Protein AF-A0A6B2LNK9-F1 (afdb_monomer_lite)

Secondary structure (DSSP, 8-state):
--HHHHHHHHHHHHHHHHHHHHHHHHHHHHHHHHHHHHHTHHHHHH-S---HHHHHHHHHHHHHHTTS--HHHHHHHHHHHHHH-HHHHHHHHTT------TT--

Structure (mmCIF, N/CA/C/O backbone):
data_AF-A0A6B2LNK9-F1
#
_entry.id   AF-A0A6B2LNK9-F1
#
loop_
_atom_site.group_PDB
_atom_site.id
_atom_site.type_symbol
_atom_site.label_atom_id
_atom_site.label_alt_id
_atom_site.label_comp_id
_atom_site.label_asym_id
_atom_site.label_entity_id
_atom_site.label_seq_id
_atom_site.pdbx_PDB_ins_code
_atom_site.Cartn_x
_atom_site.Cartn_y
_atom_site.Cartn_z
_atom_site.occupancy
_atom_site.B_iso_or_equiv
_atom_site.auth_seq_id
_atom_site.auth_comp_id
_atom_site.auth_asym_id
_atom_site.auth_atom_id
_atom_site.pdbx_PDB_model_num
ATOM 1 N N . MET A 1 1 ? 27.626 -12.596 -40.072 1.00 44.69 1 MET A N 1
ATOM 2 C CA . MET A 1 1 ? 27.062 -13.337 -38.918 1.00 44.69 1 MET A CA 1
ATOM 3 C C . MET A 1 1 ? 27.316 -12.671 -37.549 1.00 44.69 1 MET A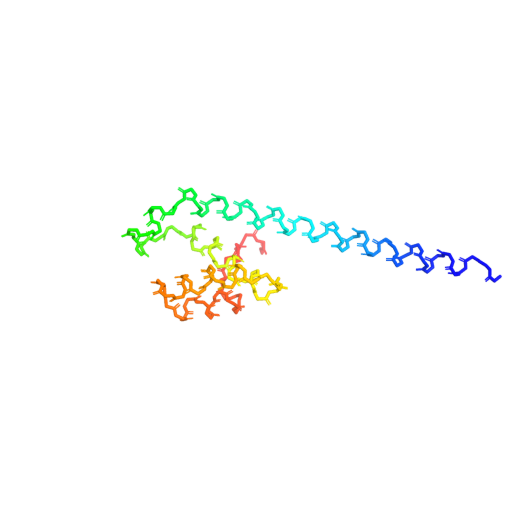 C 1
ATOM 5 O O . MET A 1 1 ? 27.066 -13.307 -36.540 1.00 44.69 1 MET A O 1
ATOM 9 N N . VAL A 1 2 ? 27.749 -11.397 -37.477 1.00 48.16 2 VAL A N 1
ATOM 10 C CA . VAL A 1 2 ? 28.095 -10.713 -36.200 1.00 48.16 2 VAL A CA 1
ATOM 11 C C . VAL A 1 2 ? 27.072 -9.635 -35.781 1.00 48.16 2 VAL A C 1
ATOM 13 O O . VAL A 1 2 ? 27.066 -9.218 -34.629 1.00 48.16 2 VAL A O 1
ATOM 16 N N . ALA A 1 3 ? 26.179 -9.205 -36.682 1.00 52.56 3 ALA A N 1
ATOM 17 C CA . ALA A 1 3 ? 25.164 -8.184 -36.385 1.00 52.56 3 ALA A CA 1
ATOM 18 C C . ALA A 1 3 ? 23.988 -8.731 -35.552 1.00 52.56 3 ALA A C 1
ATOM 20 O O . ALA A 1 3 ? 23.667 -8.157 -34.518 1.00 52.56 3 ALA A O 1
ATOM 21 N N . LYS A 1 4 ? 23.449 -9.905 -35.919 1.00 49.31 4 LYS A N 1
ATOM 22 C CA . LYS A 1 4 ? 22.299 -10.523 -35.229 1.00 49.31 4 LYS A CA 1
ATOM 23 C C . LYS A 1 4 ? 22.540 -10.779 -33.735 1.00 49.31 4 LYS A C 1
ATOM 25 O O . LYS A 1 4 ? 21.698 -10.451 -32.916 1.00 49.31 4 LYS A O 1
ATOM 30 N N . ASN A 1 5 ? 23.738 -11.241 -33.362 1.00 53.12 5 ASN A N 1
ATOM 31 C CA . ASN A 1 5 ? 24.078 -11.482 -31.951 1.00 53.12 5 ASN A CA 1
ATOM 32 C C . ASN A 1 5 ? 24.131 -10.200 -31.102 1.00 53.12 5 ASN A C 1
ATOM 34 O O . ASN A 1 5 ? 23.947 -10.265 -29.893 1.00 53.12 5 ASN A O 1
ATOM 38 N N . LYS A 1 6 ? 24.426 -9.039 -31.703 1.00 54.88 6 LYS A N 1
ATOM 39 C CA . LYS A 1 6 ? 24.484 -7.757 -30.981 1.00 54.88 6 LYS A CA 1
ATOM 40 C C . LYS A 1 6 ? 23.110 -7.101 -30.870 1.00 54.88 6 LYS A C 1
ATOM 42 O O . LYS A 1 6 ? 22.867 -6.425 -29.878 1.00 54.88 6 LYS A O 1
ATOM 47 N N . GLU A 1 7 ? 22.242 -7.312 -31.856 1.00 58.62 7 GLU A N 1
ATOM 48 C CA . GLU A 1 7 ? 20.851 -6.849 -31.848 1.00 58.62 7 GLU A CA 1
ATOM 49 C C . GLU A 1 7 ? 20.031 -7.584 -30.782 1.00 58.62 7 GLU A C 1
ATOM 51 O O . GLU A 1 7 ? 19.389 -6.926 -29.969 1.00 58.62 7 GLU A O 1
ATOM 56 N N . ASP A 1 8 ? 20.158 -8.911 -30.683 1.00 56.91 8 ASP A N 1
ATOM 57 C CA . ASP A 1 8 ? 19.477 -9.701 -29.644 1.00 56.91 8 ASP A CA 1
ATOM 58 C C . ASP A 1 8 ? 19.969 -9.342 -28.227 1.00 56.91 8 ASP A C 1
ATOM 60 O O . ASP A 1 8 ? 19.180 -9.215 -27.288 1.00 56.91 8 ASP A O 1
ATOM 64 N N . LEU A 1 9 ? 21.274 -9.088 -28.064 1.00 60.12 9 LEU A N 1
ATOM 65 C CA . LEU A 1 9 ? 21.853 -8.591 -26.808 1.00 60.12 9 LEU A CA 1
ATOM 66 C C . LEU A 1 9 ? 21.392 -7.167 -26.458 1.00 60.12 9 LEU A C 1
ATOM 68 O O . LEU A 1 9 ? 21.200 -6.861 -25.282 1.00 60.12 9 LEU A O 1
ATOM 72 N N . ALA A 1 10 ? 21.252 -6.281 -27.447 1.00 59.50 10 ALA A N 1
ATOM 73 C CA . ALA A 1 10 ? 20.777 -4.915 -27.235 1.00 59.50 10 ALA A CA 1
ATOM 74 C C . ALA A 1 10 ? 19.284 -4.885 -26.886 1.00 59.50 10 ALA A C 1
ATOM 76 O O . ALA A 1 10 ? 18.890 -4.120 -26.009 1.00 59.50 10 ALA A O 1
ATOM 77 N N . LEU A 1 11 ? 18.483 -5.747 -27.517 1.00 60.81 11 LEU A N 1
ATOM 78 C CA . LEU A 1 11 ? 17.065 -5.916 -27.216 1.00 60.81 11 LEU A CA 1
ATOM 79 C C . LEU A 1 11 ? 16.864 -6.460 -25.799 1.00 60.81 11 LEU A C 1
ATOM 81 O O . LEU A 1 11 ? 16.134 -5.856 -25.025 1.00 60.81 11 LEU A O 1
ATOM 85 N N . THR A 1 12 ? 17.595 -7.515 -25.426 1.00 59.59 12 THR A N 1
ATOM 86 C CA . THR A 1 12 ? 17.549 -8.085 -24.066 1.00 59.59 12 THR A CA 1
ATOM 87 C C . THR A 1 12 ? 17.901 -7.028 -23.014 1.00 59.59 12 THR A C 1
ATOM 89 O O . THR A 1 12 ? 17.186 -6.849 -22.036 1.00 59.59 12 THR A O 1
ATOM 92 N N . LYS A 1 13 ? 18.961 -6.242 -23.250 1.00 56.19 13 LYS A N 1
ATOM 93 C CA . LYS A 1 13 ? 19.343 -5.139 -22.353 1.00 56.19 13 LYS A CA 1
ATOM 94 C C . LYS A 1 13 ? 18.301 -4.026 -22.294 1.00 56.19 13 LYS A C 1
ATOM 96 O O . LYS A 1 13 ? 18.104 -3.450 -21.232 1.00 56.19 13 LYS A O 1
ATOM 101 N N . ALA A 1 14 ? 17.660 -3.695 -23.412 1.00 45.31 14 ALA A N 1
ATOM 102 C CA . ALA A 1 14 ? 16.587 -2.708 -23.430 1.00 45.31 14 ALA A CA 1
ATOM 103 C C . ALA A 1 14 ? 15.363 -3.206 -22.647 1.00 45.31 14 ALA A C 1
ATOM 105 O O . ALA A 1 14 ? 14.792 -2.439 -21.880 1.00 45.31 14 ALA A O 1
ATOM 106 N N . GLU A 1 15 ? 15.000 -4.484 -22.777 1.00 57.00 15 GLU A N 1
ATOM 107 C CA . GLU A 1 15 ? 13.948 -5.110 -21.972 1.00 57.00 15 GLU A CA 1
ATOM 108 C C . GLU A 1 15 ? 14.285 -5.092 -20.481 1.00 57.00 15 GLU A C 1
ATOM 110 O O . GLU A 1 15 ? 13.413 -4.791 -19.670 1.00 57.00 15 GLU A O 1
ATOM 115 N N . ASP A 1 16 ? 15.535 -5.371 -20.114 1.00 57.81 16 ASP A N 1
ATOM 116 C CA . ASP A 1 16 ? 15.989 -5.321 -18.724 1.00 57.81 16 ASP A CA 1
ATOM 117 C C . ASP A 1 16 ? 15.951 -3.889 -18.170 1.00 57.81 16 ASP A C 1
ATOM 119 O O . ASP A 1 16 ? 15.389 -3.666 -17.104 1.00 57.81 16 ASP A O 1
ATOM 123 N N . ILE A 1 17 ? 16.407 -2.888 -18.931 1.00 54.78 17 ILE A N 1
ATOM 124 C CA . ILE A 1 17 ? 16.307 -1.467 -18.548 1.00 54.78 17 ILE A CA 1
ATOM 125 C C . ILE A 1 17 ? 14.842 -1.032 -18.392 1.00 54.78 17 ILE A C 1
ATOM 127 O O . ILE A 1 17 ? 14.502 -0.282 -17.474 1.00 54.78 17 ILE A O 1
ATOM 131 N N . VAL A 1 18 ? 13.958 -1.487 -19.283 1.00 61.59 18 VAL A N 1
ATOM 132 C CA . VAL A 1 18 ? 12.520 -1.199 -19.218 1.00 61.59 18 VAL A CA 1
ATOM 133 C C . VAL A 1 18 ? 11.903 -1.854 -17.981 1.00 61.59 18 VAL A C 1
ATOM 135 O O . VAL A 1 18 ? 11.184 -1.182 -17.243 1.00 61.59 18 VAL A O 1
ATOM 138 N N . LYS A 1 19 ? 12.230 -3.119 -17.687 1.00 66.19 19 LYS A N 1
ATOM 139 C CA . LYS A 1 19 ? 11.805 -3.815 -16.458 1.00 66.19 19 LYS A CA 1
ATOM 140 C C . LYS A 1 19 ? 12.303 -3.101 -15.203 1.00 66.19 19 LYS A C 1
ATOM 142 O O . LYS A 1 19 ? 11.504 -2.877 -14.297 1.00 66.19 19 LYS A O 1
ATOM 147 N N . ASP A 1 20 ? 13.565 -2.683 -15.175 1.00 70.38 20 ASP A N 1
ATOM 148 C CA . ASP A 1 20 ? 14.155 -1.940 -14.058 1.00 70.38 20 ASP A CA 1
ATOM 149 C C . ASP A 1 20 ? 13.462 -0.589 -13.860 1.00 70.38 20 ASP A C 1
ATOM 151 O O . ASP A 1 20 ? 13.136 -0.206 -12.738 1.00 70.38 20 ASP A O 1
ATOM 155 N N . THR A 1 21 ? 13.150 0.111 -14.952 1.00 69.50 21 THR A N 1
ATOM 156 C CA . THR A 1 21 ? 12.410 1.380 -14.912 1.00 69.50 21 THR A CA 1
ATOM 157 C C . THR A 1 21 ? 10.983 1.173 -14.397 1.00 69.50 21 THR A C 1
ATOM 159 O O . THR A 1 21 ? 10.494 1.948 -13.575 1.00 69.50 21 THR A O 1
ATOM 162 N N . HIS A 1 22 ? 10.303 0.111 -14.834 1.00 74.00 22 HIS A N 1
ATOM 163 C CA . HIS A 1 22 ? 8.976 -0.242 -14.328 1.00 74.00 22 HIS A CA 1
ATOM 164 C C . HIS A 1 22 ? 9.001 -0.615 -12.846 1.00 74.00 22 HIS A C 1
ATOM 166 O O . HIS A 1 22 ? 8.117 -0.185 -12.104 1.00 74.00 22 HIS A O 1
ATOM 172 N N . LEU A 1 23 ? 10.013 -1.367 -12.408 1.00 79.00 23 LEU A N 1
ATOM 173 C CA . LEU A 1 23 ? 10.204 -1.711 -11.005 1.00 79.00 23 LEU A CA 1
ATOM 174 C C . LEU A 1 23 ? 10.463 -0.457 -10.167 1.00 79.00 23 LEU A C 1
ATOM 176 O O . LEU A 1 23 ? 9.808 -0.271 -9.146 1.00 79.00 23 LEU A O 1
ATOM 180 N N . TRP A 1 24 ? 11.348 0.432 -10.623 1.00 83.88 24 TRP A N 1
ATOM 181 C CA . TRP A 1 24 ? 11.645 1.691 -9.941 1.00 83.88 24 TRP A CA 1
ATOM 182 C C . TRP A 1 24 ? 10.392 2.562 -9.795 1.00 83.88 24 TRP A C 1
ATOM 184 O O . TRP A 1 24 ? 10.086 3.034 -8.701 1.00 83.88 24 TRP A O 1
ATOM 194 N N . ASN A 1 25 ? 9.604 2.695 -10.865 1.00 81.06 25 ASN A N 1
ATOM 195 C CA . ASN A 1 25 ? 8.331 3.415 -10.828 1.00 81.06 25 ASN A CA 1
ATOM 196 C C . ASN A 1 25 ? 7.341 2.774 -9.842 1.00 81.06 25 ASN A C 1
ATOM 198 O O . ASN A 1 25 ? 6.719 3.479 -9.049 1.00 81.06 25 ASN A O 1
ATOM 202 N N . ALA A 1 26 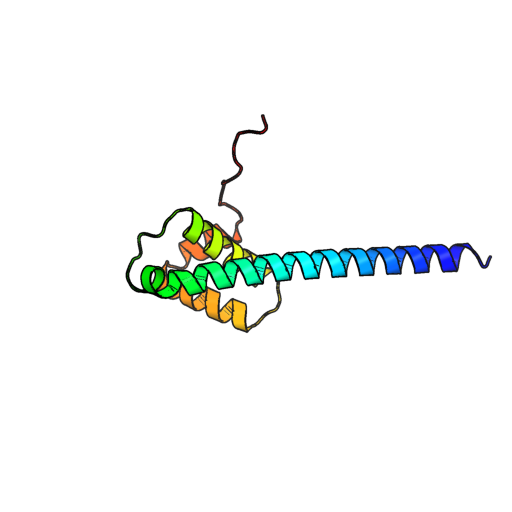? 7.209 1.444 -9.851 1.00 82.12 26 ALA A N 1
ATOM 203 C CA . ALA A 1 26 ? 6.339 0.729 -8.920 1.00 82.12 26 ALA A CA 1
ATOM 204 C C . ALA A 1 26 ? 6.784 0.910 -7.459 1.00 82.12 26 ALA A C 1
ATOM 206 O O . ALA A 1 26 ? 5.945 1.126 -6.585 1.00 82.12 26 ALA A O 1
ATOM 207 N N . MET A 1 27 ? 8.093 0.876 -7.193 1.00 84.50 27 MET A N 1
ATOM 208 C CA . MET A 1 27 ? 8.654 1.137 -5.868 1.00 84.50 27 MET A CA 1
ATOM 209 C C . MET A 1 27 ? 8.423 2.582 -5.423 1.00 84.50 27 MET A C 1
ATOM 211 O O . MET A 1 27 ? 8.047 2.797 -4.276 1.00 84.50 27 MET A O 1
ATOM 215 N N . SER A 1 28 ? 8.559 3.561 -6.320 1.00 86.94 28 SER A N 1
ATOM 216 C CA . SER A 1 28 ? 8.262 4.965 -6.013 1.00 86.94 28 SER A CA 1
ATOM 217 C C . SER A 1 28 ? 6.780 5.176 -5.676 1.00 86.94 28 SER A C 1
ATOM 219 O O . SER A 1 28 ? 6.443 5.868 -4.714 1.00 86.94 28 SER A O 1
ATOM 221 N N . ILE A 1 29 ? 5.865 4.535 -6.412 1.00 85.69 29 ILE A N 1
ATOM 222 C CA . ILE A 1 29 ? 4.429 4.557 -6.088 1.00 85.69 29 ILE A CA 1
ATOM 223 C C . ILE A 1 29 ? 4.179 3.913 -4.719 1.00 85.69 29 ILE A C 1
ATOM 225 O O . ILE A 1 29 ? 3.421 4.456 -3.912 1.00 85.69 29 ILE A O 1
ATOM 229 N N . LEU A 1 30 ? 4.830 2.782 -4.433 1.00 86.94 30 LEU A N 1
ATOM 230 C CA . LEU A 1 30 ? 4.716 2.093 -3.151 1.00 86.94 30 LEU A CA 1
ATOM 231 C C . LEU A 1 30 ? 5.194 2.973 -1.989 1.00 86.94 30 LEU A C 1
ATOM 233 O O . LEU A 1 30 ? 4.491 3.086 -0.987 1.00 86.94 30 LEU A O 1
ATOM 237 N N . GLU A 1 31 ? 6.350 3.617 -2.133 1.00 89.75 31 GLU A N 1
ATOM 238 C CA . GLU A 1 31 ? 6.924 4.524 -1.138 1.00 89.75 31 GLU A CA 1
ATOM 239 C C . GLU A 1 31 ? 5.978 5.692 -0.838 1.00 89.75 31 GLU A C 1
ATOM 241 O O . GLU A 1 31 ? 5.626 5.923 0.319 1.00 89.75 31 GLU A O 1
ATOM 246 N N . ASN A 1 32 ? 5.479 6.364 -1.878 1.00 90.88 32 ASN A N 1
ATOM 247 C CA . ASN A 1 32 ? 4.513 7.454 -1.730 1.00 90.88 32 ASN A CA 1
ATOM 248 C C . ASN A 1 32 ? 3.218 6.989 -1.043 1.00 90.88 32 ASN A C 1
ATOM 250 O O . ASN A 1 32 ? 2.675 7.686 -0.184 1.00 90.88 32 ASN A O 1
ATOM 254 N N . THR A 1 33 ? 2.740 5.788 -1.380 1.00 89.19 33 THR A N 1
ATOM 255 C CA . THR A 1 33 ? 1.539 5.204 -0.768 1.00 89.19 33 THR A CA 1
ATOM 256 C C . THR A 1 33 ? 1.765 4.903 0.715 1.00 89.19 33 THR A C 1
ATOM 258 O O . THR A 1 33 ? 0.924 5.235 1.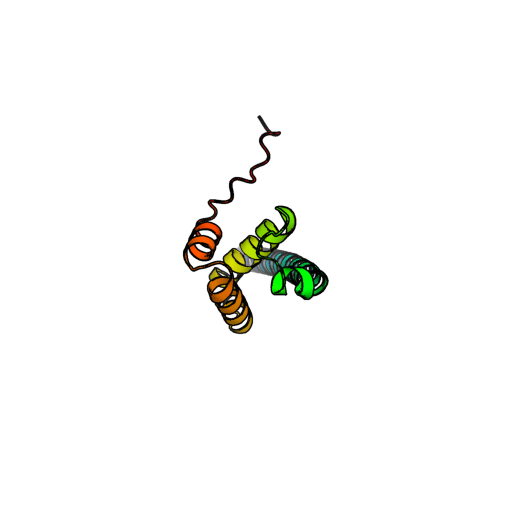550 1.00 89.19 33 THR A O 1
ATOM 261 N N . LEU A 1 34 ? 2.913 4.322 1.077 1.00 91.31 34 LEU A N 1
ATOM 262 C CA . LEU A 1 34 ? 3.275 4.071 2.474 1.00 91.31 34 LEU A CA 1
ATOM 263 C C . LEU A 1 34 ? 3.410 5.379 3.259 1.00 91.31 34 LEU A C 1
ATOM 265 O O . LEU A 1 34 ? 2.889 5.469 4.368 1.00 91.31 34 LEU A O 1
ATOM 269 N N . GLN A 1 35 ? 4.028 6.407 2.678 1.00 93.38 35 GLN A N 1
ATOM 270 C CA . GLN A 1 35 ? 4.171 7.720 3.307 1.00 93.38 35 GLN A CA 1
ATOM 271 C C . GLN A 1 35 ? 2.811 8.375 3.597 1.00 93.38 35 GLN A C 1
ATOM 273 O O . GLN A 1 35 ? 2.607 8.949 4.673 1.00 93.38 35 GLN A O 1
ATOM 278 N N . TYR A 1 36 ? 1.853 8.247 2.675 1.00 92.56 36 TYR A N 1
ATOM 279 C CA . TYR A 1 36 ? 0.475 8.690 2.887 1.00 92.56 36 TYR A CA 1
ATOM 280 C C . TYR A 1 36 ? -0.188 7.943 4.057 1.00 92.56 36 TYR A C 1
ATOM 282 O O . TYR A 1 36 ? -0.745 8.572 4.958 1.00 92.56 36 TYR A O 1
ATOM 290 N N . LEU A 1 37 ? -0.058 6.612 4.107 1.00 90.94 37 LEU A N 1
ATOM 291 C CA . LEU A 1 37 ? -0.622 5.794 5.188 1.00 90.94 37 LEU A CA 1
ATOM 292 C C . LEU A 1 37 ? 0.021 6.072 6.552 1.00 90.94 37 LEU A C 1
ATOM 294 O O . LEU A 1 37 ? -0.681 6.106 7.562 1.00 90.94 37 LEU A O 1
ATOM 298 N N . ILE A 1 38 ? 1.335 6.302 6.591 1.00 92.12 38 ILE A N 1
ATOM 299 C CA . ILE A 1 38 ? 2.064 6.681 7.809 1.00 92.12 38 ILE A CA 1
ATOM 300 C C . ILE A 1 38 ? 1.562 8.033 8.320 1.00 92.12 38 ILE A C 1
ATOM 302 O O . ILE A 1 38 ? 1.304 8.184 9.513 1.00 92.12 38 ILE A O 1
ATOM 306 N N . SER A 1 39 ? 1.339 8.993 7.422 1.00 93.44 39 SER A N 1
ATOM 307 C CA . SER A 1 39 ? 0.771 10.299 7.780 1.00 93.44 39 SER A CA 1
ATOM 308 C C . SER A 1 39 ? -0.641 10.173 8.375 1.00 93.44 39 SER A C 1
ATOM 310 O O . SER A 1 39 ? -1.027 10.955 9.241 1.00 93.44 39 SER A O 1
ATOM 312 N N . GLY A 1 40 ? -1.400 9.156 7.953 1.00 89.56 40 GLY A N 1
ATOM 313 C CA . GLY A 1 40 ? -2.727 8.816 8.468 1.00 89.56 40 GLY A CA 1
ATOM 314 C C . GLY A 1 40 ? 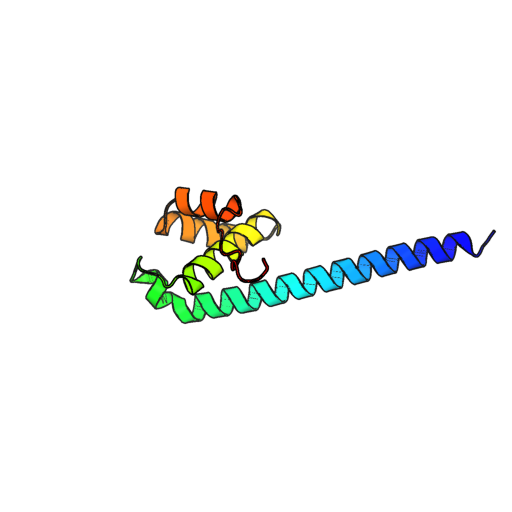-2.749 7.816 9.631 1.00 89.56 40 GLY A C 1
ATOM 315 O O . GLY A 1 40 ? -3.837 7.395 10.035 1.00 89.56 40 GLY A O 1
ATOM 316 N N . ILE A 1 41 ? -1.600 7.406 10.184 1.00 89.50 41 ILE A N 1
ATOM 317 C CA . ILE A 1 41 ? -1.524 6.214 11.046 1.00 89.50 41 ILE A CA 1
ATOM 318 C C . ILE A 1 41 ? -2.350 6.329 12.331 1.00 89.50 41 ILE A C 1
ATOM 320 O O . ILE A 1 41 ? -2.938 5.340 12.762 1.00 89.50 41 ILE A O 1
ATOM 324 N N . GLU A 1 42 ? -2.470 7.522 12.926 1.00 89.94 42 GLU A N 1
ATOM 325 C CA . GLU A 1 42 ? -3.317 7.720 14.110 1.00 89.94 42 GLU A CA 1
ATOM 326 C C . GLU A 1 42 ? -4.805 7.543 13.792 1.00 89.94 42 GLU A C 1
ATOM 328 O O . GLU A 1 42 ? -5.548 6.954 14.582 1.00 89.94 42 GLU A O 1
ATOM 333 N N . GLN A 1 43 ? -5.245 8.039 12.632 1.00 89.25 43 GLN A N 1
ATOM 334 C CA . GLN A 1 43 ? -6.623 7.883 12.177 1.00 89.25 43 GLN A CA 1
ATOM 335 C C . GLN A 1 43 ? -6.914 6.414 11.892 1.00 89.25 43 GLN A C 1
ATOM 337 O O . GLN A 1 43 ? -7.944 5.905 12.336 1.00 89.25 43 GLN A O 1
ATOM 342 N N . ILE A 1 44 ? -5.973 5.731 11.229 1.00 87.94 44 ILE A N 1
ATOM 343 C CA . ILE A 1 44 ? -6.029 4.287 11.031 1.00 87.94 44 ILE A CA 1
ATOM 344 C C . ILE A 1 44 ? -6.141 3.613 12.389 1.00 87.94 44 ILE A C 1
ATOM 346 O O . ILE A 1 44 ? -7.109 2.907 12.618 1.00 87.94 44 ILE A O 1
ATOM 350 N N . ALA A 1 45 ? -5.242 3.868 13.335 1.00 87.88 45 ALA A N 1
ATOM 351 C CA . ALA A 1 45 ? -5.245 3.220 14.642 1.00 87.88 45 ALA A CA 1
ATOM 352 C C . ALA A 1 45 ? -6.573 3.393 15.404 1.00 87.88 45 ALA A C 1
ATOM 354 O O . ALA A 1 45 ? -7.110 2.398 15.893 1.00 87.88 45 ALA A O 1
ATOM 355 N N . ARG A 1 46 ? -7.128 4.611 15.455 1.00 87.12 46 ARG A N 1
ATOM 356 C CA . ARG A 1 46 ? -8.297 4.953 16.288 1.00 87.12 46 ARG A CA 1
ATOM 357 C C . ARG A 1 46 ? -9.653 4.628 15.658 1.00 87.12 46 ARG A C 1
ATOM 359 O O . ARG A 1 46 ? -10.611 4.421 16.397 1.00 87.12 46 ARG A O 1
ATOM 366 N N . SER A 1 47 ? -9.761 4.599 14.329 1.00 83.50 47 SER A N 1
ATOM 367 C CA . SER A 1 47 ? -11.042 4.459 13.627 1.00 83.50 47 SER A CA 1
ATOM 368 C C . SER A 1 47 ? -11.007 3.353 12.577 1.00 83.50 47 SER A C 1
ATOM 370 O O . SER A 1 47 ? -10.079 3.253 11.780 1.00 83.50 47 SER A O 1
ATOM 372 N N . ASN A 1 48 ? -12.075 2.556 12.522 1.00 76.94 48 ASN A N 1
ATOM 373 C CA . ASN A 1 48 ? -12.315 1.631 11.411 1.00 76.94 48 ASN A CA 1
ATOM 374 C C . ASN A 1 48 ? -13.060 2.298 10.243 1.00 76.94 48 ASN A C 1
ATOM 376 O O . ASN A 1 48 ? -13.240 1.678 9.193 1.00 76.94 48 ASN A O 1
ATOM 380 N N . ASN A 1 49 ? -13.489 3.553 10.411 1.00 81.81 49 ASN A N 1
ATOM 381 C CA . ASN A 1 49 ? -14.120 4.349 9.369 1.00 81.81 49 ASN A CA 1
ATOM 382 C C . ASN A 1 49 ? -13.059 5.168 8.621 1.00 81.81 49 ASN A C 1
ATOM 384 O O . ASN A 1 49 ? -12.825 6.336 8.925 1.00 81.81 49 ASN A O 1
ATOM 388 N N . LEU A 1 50 ? -12.372 4.498 7.697 1.00 84.56 50 LEU A N 1
ATOM 389 C CA . LEU A 1 50 ? -11.406 5.106 6.787 1.00 84.56 50 LEU A CA 1
ATOM 390 C C . LEU A 1 50 ? -12.099 5.690 5.558 1.00 84.56 50 LEU A C 1
ATOM 392 O O . LEU A 1 50 ? -13.055 5.083 5.060 1.00 84.56 50 LEU A O 1
ATOM 396 N N . SER A 1 51 ? -11.562 6.803 5.046 1.00 87.00 51 SER A N 1
ATOM 397 C CA . SER A 1 51 ? -11.917 7.323 3.724 1.00 87.00 51 SER A CA 1
ATOM 398 C C . SER A 1 51 ? -11.643 6.281 2.638 1.00 87.00 51 SER A C 1
ATOM 400 O O . SER A 1 51 ? -10.803 5.389 2.799 1.00 87.00 51 SER A O 1
ATOM 402 N N . GLU A 1 52 ? -12.360 6.394 1.524 1.00 85.12 52 GLU A N 1
ATOM 403 C CA . GLU A 1 52 ? -12.202 5.497 0.380 1.00 85.12 52 GLU A CA 1
ATOM 404 C C . GLU A 1 52 ? -10.768 5.521 -0.168 1.00 85.12 52 GLU A C 1
ATOM 406 O O . GLU A 1 52 ? -10.182 4.460 -0.384 1.00 85.12 52 GLU A O 1
ATOM 411 N N . ASP A 1 53 ? -10.150 6.703 -0.232 1.00 85.31 53 ASP A N 1
ATOM 412 C CA . ASP A 1 53 ? -8.750 6.878 -0.636 1.00 85.31 53 ASP A CA 1
ATOM 413 C C . ASP A 1 53 ? -7.783 6.084 0.249 1.00 85.31 53 ASP A C 1
ATOM 415 O O . ASP A 1 53 ? -6.896 5.388 -0.245 1.00 85.31 53 ASP A O 1
ATOM 419 N N . MET A 1 54 ? -7.976 6.120 1.572 1.00 88.25 54 MET A N 1
ATOM 420 C CA . MET A 1 54 ? -7.114 5.396 2.505 1.00 88.25 54 MET A CA 1
ATOM 421 C C . MET A 1 54 ? -7.329 3.883 2.409 1.00 88.25 54 MET A C 1
ATOM 423 O O . MET A 1 54 ? -6.370 3.116 2.488 1.00 88.25 54 MET A O 1
ATOM 427 N N . ARG A 1 55 ? -8.568 3.430 2.179 1.00 87.88 55 ARG A N 1
ATOM 428 C CA . ARG A 1 55 ? -8.846 2.009 1.910 1.00 87.88 55 ARG A CA 1
ATOM 429 C C . ARG A 1 55 ? -8.200 1.551 0.605 1.00 87.88 55 ARG A C 1
ATOM 431 O O . ARG A 1 55 ? -7.622 0.468 0.583 1.00 87.88 55 ARG A O 1
ATOM 438 N N . SER A 1 56 ? -8.254 2.376 -0.438 1.00 85.44 56 SER A N 1
ATOM 439 C CA . SER A 1 56 ? -7.623 2.115 -1.734 1.00 85.44 56 SER A CA 1
ATOM 440 C C . SER A 1 56 ? -6.096 2.044 -1.618 1.00 85.44 56 SER A C 1
ATOM 442 O O . SER A 1 56 ? -5.468 1.108 -2.120 1.00 85.44 56 SER A O 1
ATOM 444 N N . ALA A 1 57 ? -5.489 2.958 -0.855 1.00 89.50 57 ALA A N 1
ATOM 445 C CA . ALA A 1 57 ? -4.062 2.932 -0.551 1.00 89.50 57 ALA A CA 1
ATOM 446 C C . ALA A 1 57 ? -3.656 1.647 0.194 1.00 89.50 57 ALA A C 1
ATOM 448 O O . ALA A 1 57 ? -2.709 0.973 -0.210 1.00 89.50 57 ALA A O 1
ATOM 449 N N . ILE A 1 58 ? -4.402 1.237 1.227 1.00 89.88 58 ILE A N 1
ATOM 450 C CA . ILE A 1 58 ? -4.144 -0.025 1.945 1.00 89.88 58 ILE A CA 1
ATOM 451 C C . ILE A 1 58 ? -4.297 -1.234 1.010 1.00 89.88 58 ILE A C 1
ATOM 453 O O . ILE A 1 58 ? -3.442 -2.122 1.012 1.00 89.88 58 ILE A O 1
ATOM 457 N N . ALA A 1 59 ? -5.347 -1.267 0.186 1.00 88.31 59 ALA A N 1
ATOM 458 C CA . ALA A 1 59 ? -5.564 -2.333 -0.790 1.00 88.31 59 ALA A CA 1
ATOM 459 C C . ALA A 1 59 ? -4.406 -2.431 -1.797 1.00 88.31 59 ALA A C 1
ATOM 461 O O . ALA A 1 59 ? -3.965 -3.533 -2.122 1.00 88.31 59 ALA A O 1
ATOM 462 N N . THR A 1 60 ? -3.856 -1.288 -2.217 1.00 87.06 60 THR A N 1
ATOM 463 C CA . THR A 1 60 ? -2.683 -1.203 -3.098 1.00 87.06 60 THR A CA 1
ATOM 464 C C . THR A 1 60 ? -1.444 -1.816 -2.443 1.00 87.06 60 THR A C 1
ATOM 466 O O . THR A 1 60 ? -0.761 -2.622 -3.074 1.00 87.06 60 THR A O 1
ATOM 469 N N . ILE A 1 61 ? -1.183 -1.529 -1.159 1.00 88.88 61 ILE A N 1
ATOM 470 C CA . ILE A 1 61 ? -0.085 -2.162 -0.403 1.00 88.88 61 ILE A CA 1
ATOM 471 C C . ILE A 1 61 ? -0.284 -3.678 -0.297 1.00 88.88 61 ILE A C 1
ATOM 473 O O . ILE A 1 61 ? 0.657 -4.442 -0.513 1.00 88.88 61 ILE A O 1
ATOM 477 N N . ILE A 1 62 ? -1.507 -4.131 -0.002 1.00 88.62 62 ILE A N 1
ATOM 478 C CA . ILE A 1 62 ? -1.831 -5.562 0.088 1.00 88.62 62 ILE A CA 1
ATOM 479 C C . ILE A 1 62 ? -1.563 -6.254 -1.250 1.00 88.62 62 ILE A C 1
ATOM 481 O O . ILE A 1 62 ? -0.867 -7.270 -1.302 1.00 88.62 62 ILE A O 1
ATOM 485 N N . PHE A 1 63 ? -2.061 -5.674 -2.338 1.00 85.69 63 PHE A N 1
ATOM 486 C CA . PHE A 1 63 ? -1.865 -6.177 -3.690 1.00 85.69 63 PHE A CA 1
ATOM 487 C C . PHE A 1 63 ? -0.384 -6.216 -4.096 1.00 85.69 63 PHE A C 1
ATOM 489 O O . PHE A 1 63 ? 0.056 -7.186 -4.724 1.00 85.69 63 PHE A O 1
ATOM 496 N N . ALA A 1 64 ? 0.388 -5.192 -3.721 1.00 85.44 64 ALA A N 1
ATOM 497 C CA . ALA A 1 64 ? 1.823 -5.125 -3.965 1.00 85.44 64 ALA A CA 1
ATOM 498 C C . ALA A 1 64 ? 2.595 -6.168 -3.141 1.00 85.44 64 ALA A C 1
ATOM 500 O O . ALA A 1 64 ? 3.489 -6.812 -3.680 1.00 85.44 64 ALA A O 1
ATOM 501 N N . SER A 1 65 ? 2.213 -6.425 -1.886 1.00 85.88 65 SER A N 1
ATOM 502 C CA . SER A 1 65 ? 2.878 -7.415 -1.012 1.00 85.88 65 SER A CA 1
ATOM 503 C C . SER A 1 65 ? 2.825 -8.854 -1.524 1.00 85.88 65 SER A C 1
ATOM 505 O O . SER A 1 65 ? 3.679 -9.668 -1.184 1.00 85.88 65 SER A O 1
ATOM 507 N N . ALA A 1 66 ? 1.822 -9.174 -2.344 1.00 83.44 66 ALA A N 1
ATOM 508 C CA . ALA A 1 66 ? 1.694 -10.485 -2.966 1.00 83.44 66 ALA A CA 1
ATOM 509 C C . ALA A 1 66 ? 2.597 -10.649 -4.199 1.00 83.44 66 ALA A C 1
ATOM 511 O O . ALA A 1 66 ? 2.836 -11.773 -4.628 1.00 83.44 66 ALA A O 1
ATOM 512 N N . ARG A 1 67 ? 3.070 -9.539 -4.782 1.00 81.50 67 ARG A N 1
ATOM 513 C CA . ARG A 1 67 ? 3.897 -9.508 -6.003 1.00 81.50 67 ARG A CA 1
ATOM 514 C C . ARG A 1 67 ? 5.353 -9.179 -5.718 1.00 81.50 67 ARG A C 1
ATOM 516 O O . ARG A 1 67 ? 6.232 -9.630 -6.439 1.00 81.50 67 ARG A O 1
ATOM 523 N N . LEU A 1 68 ? 5.589 -8.383 -4.684 1.00 78.25 68 LEU A N 1
ATOM 524 C CA . LEU A 1 68 ? 6.907 -8.033 -4.196 1.00 78.25 68 LEU A CA 1
ATOM 525 C C . LEU A 1 68 ? 7.278 -9.023 -3.094 1.00 78.25 68 LEU A C 1
ATOM 527 O O . LEU A 1 68 ? 6.563 -9.156 -2.103 1.00 78.25 68 LEU A O 1
ATOM 531 N N . GLU A 1 69 ? 8.409 -9.708 -3.233 1.00 78.44 69 GLU A N 1
ATOM 532 C CA . GLU A 1 69 ? 8.901 -10.672 -2.240 1.00 78.44 69 GLU A CA 1
ATOM 533 C C . GLU A 1 69 ? 9.539 -9.983 -1.012 1.00 78.44 69 GLU A C 1
ATOM 535 O O . GLU A 1 69 ? 10.572 -10.407 -0.504 1.00 78.44 69 GLU A O 1
ATOM 540 N N . ILE A 1 70 ? 8.914 -8.910 -0.515 1.00 83.44 70 ILE A N 1
ATOM 541 C CA . ILE A 1 70 ? 9.397 -8.090 0.603 1.00 83.44 70 ILE A CA 1
ATOM 542 C C . ILE A 1 70 ? 8.739 -8.576 1.899 1.00 83.44 70 ILE A C 1
ATOM 544 O O . ILE A 1 70 ? 7.516 -8.516 2.062 1.00 83.44 70 ILE A O 1
ATOM 548 N N . ILE A 1 71 ? 9.550 -9.069 2.835 1.00 85.69 71 ILE A N 1
ATOM 549 C CA . ILE A 1 71 ? 9.083 -9.685 4.087 1.00 85.69 71 ILE A CA 1
ATOM 550 C C . ILE A 1 71 ? 8.391 -8.650 4.981 1.00 85.69 71 ILE A C 1
ATOM 552 O O . ILE A 1 71 ? 7.338 -8.926 5.557 1.00 85.69 71 ILE A O 1
ATOM 556 N N . GLU A 1 72 ? 8.940 -7.445 5.056 1.00 85.44 72 GLU A N 1
ATOM 557 C CA . GLU A 1 72 ? 8.419 -6.321 5.831 1.00 85.44 72 GLU A CA 1
ATOM 558 C C . GLU A 1 72 ? 7.013 -5.935 5.358 1.00 85.44 72 GLU A C 1
ATOM 560 O O . GLU A 1 72 ? 6.116 -5.700 6.168 1.00 85.44 72 GLU A O 1
ATOM 565 N N . LEU A 1 73 ? 6.770 -5.967 4.043 1.00 85.12 73 LEU A N 1
ATOM 566 C CA . LEU A 1 73 ? 5.456 -5.664 3.476 1.00 85.12 73 LEU A CA 1
ATOM 567 C C . LEU A 1 73 ? 4.416 -6.719 3.877 1.00 85.12 73 LEU A C 1
ATOM 569 O O . LEU A 1 73 ? 3.273 -6.378 4.178 1.00 85.12 73 LEU A O 1
ATOM 573 N N . LYS A 1 74 ? 4.818 -7.992 3.979 1.00 86.81 74 LYS A N 1
ATOM 574 C CA . LYS A 1 74 ? 3.950 -9.063 4.499 1.00 86.81 74 LYS A CA 1
ATOM 575 C C . LYS A 1 74 ? 3.590 -8.839 5.972 1.00 86.81 74 LYS A C 1
ATOM 577 O O . LYS A 1 74 ? 2.450 -9.081 6.362 1.00 86.81 74 LYS A O 1
ATOM 582 N N . GLN A 1 75 ? 4.517 -8.338 6.793 1.00 90.12 75 GLN A N 1
ATOM 583 C CA . GLN A 1 75 ? 4.231 -7.998 8.195 1.00 90.12 75 GLN A CA 1
ATOM 584 C C . GLN A 1 75 ? 3.213 -6.852 8.314 1.00 90.12 75 GLN A C 1
ATOM 586 O O . GLN A 1 75 ? 2.289 -6.918 9.131 1.00 90.12 75 GLN A O 1
ATOM 591 N N . VAL A 1 76 ? 3.332 -5.833 7.459 1.00 89.00 76 VAL A N 1
ATOM 592 C CA . VAL A 1 76 ? 2.361 -4.730 7.379 1.00 89.00 76 VAL A CA 1
ATOM 593 C C . VAL A 1 76 ? 0.973 -5.258 7.003 1.00 89.00 76 VAL A C 1
ATOM 595 O O . VAL A 1 76 ? -0.015 -4.933 7.663 1.00 89.00 76 VAL A O 1
ATOM 598 N N . VAL A 1 77 ? 0.887 -6.149 6.013 1.00 89.25 77 VAL A N 1
ATOM 599 C CA . VAL A 1 77 ? -0.386 -6.774 5.622 1.00 89.25 77 VAL A CA 1
ATOM 600 C C . VAL A 1 77 ? -0.992 -7.611 6.740 1.00 89.25 77 VAL A C 1
ATOM 602 O O . VAL A 1 77 ? -2.196 -7.520 6.965 1.00 89.25 77 VAL A O 1
ATOM 605 N N . ASN A 1 78 ? -0.189 -8.352 7.504 1.00 90.81 78 ASN A N 1
ATOM 606 C CA . ASN A 1 78 ? -0.683 -9.078 8.678 1.00 90.81 78 ASN A CA 1
ATOM 607 C C . ASN A 1 78 ? -1.285 -8.131 9.726 1.00 90.81 78 ASN A C 1
ATOM 609 O O . ASN A 1 78 ? -2.306 -8.449 10.338 1.00 90.81 78 ASN A O 1
ATOM 613 N N . THR A 1 79 ? -0.698 -6.946 9.893 1.00 90.50 79 THR A N 1
ATOM 614 C CA . THR A 1 79 ? -1.225 -5.910 10.792 1.00 90.50 79 THR A CA 1
ATOM 615 C C . THR A 1 79 ? -2.571 -5.382 10.293 1.00 90.50 79 THR A C 1
ATOM 617 O O . THR A 1 79 ? -3.522 -5.264 11.068 1.00 90.50 79 THR A O 1
ATOM 620 N N . PHE A 1 80 ? -2.703 -5.134 8.987 1.00 89.56 80 PHE A N 1
ATOM 621 C CA . PHE A 1 80 ? -3.987 -4.765 8.388 1.00 89.56 80 PHE A CA 1
ATOM 622 C C . PHE A 1 80 ? -5.022 -5.885 8.485 1.00 89.56 80 PHE A C 1
ATOM 624 O O . PHE A 1 80 ? -6.186 -5.605 8.758 1.00 89.56 80 PHE A O 1
ATOM 631 N N . ALA A 1 81 ? -4.612 -7.144 8.344 1.00 90.50 81 ALA A N 1
ATOM 632 C CA . ALA A 1 81 ? -5.494 -8.296 8.469 1.00 90.50 81 ALA A CA 1
ATOM 633 C C . ALA A 1 81 ? -6.049 -8.436 9.891 1.00 90.50 81 ALA A C 1
ATOM 635 O O . ALA A 1 81 ? -7.236 -8.702 10.070 1.00 90.50 81 ALA A O 1
ATOM 636 N N . ALA A 1 82 ? -5.207 -8.202 10.903 1.00 90.44 82 ALA A N 1
ATOM 637 C CA . ALA A 1 82 ? -5.620 -8.196 12.302 1.00 90.44 82 ALA A CA 1
ATOM 638 C C . ALA A 1 82 ? -6.630 -7.076 12.606 1.00 90.44 82 ALA A C 1
ATOM 640 O O . ALA A 1 82 ? -7.505 -7.247 13.451 1.00 90.44 82 ALA A O 1
ATOM 641 N N . LYS A 1 83 ? -6.528 -5.940 11.907 1.00 88.75 83 LYS A N 1
ATOM 642 C CA . LYS A 1 83 ? -7.383 -4.772 12.133 1.00 88.75 83 LYS A CA 1
ATOM 643 C C . LYS A 1 83 ? -8.696 -4.792 11.343 1.00 88.75 83 LYS A C 1
ATOM 645 O O . LYS A 1 83 ? -9.744 -4.476 11.897 1.00 88.75 83 LYS A O 1
ATOM 650 N N . PHE A 1 84 ? -8.636 -5.114 10.053 1.00 88.56 84 PHE A N 1
ATOM 651 C CA . PHE A 1 84 ? -9.766 -5.029 9.118 1.00 88.56 84 PHE A CA 1
ATOM 652 C C . PHE A 1 84 ? -10.390 -6.389 8.790 1.00 88.56 84 PHE A C 1
ATOM 654 O O . PHE A 1 84 ? -11.442 -6.445 8.157 1.00 88.56 84 PHE A O 1
ATOM 661 N N . GLY A 1 85 ? -9.768 -7.478 9.240 1.00 89.56 85 GLY A N 1
ATOM 662 C CA . GLY A 1 85 ? -10.204 -8.839 8.972 1.00 89.56 85 GLY A CA 1
ATOM 663 C C . GLY A 1 85 ? -9.615 -9.414 7.684 1.00 89.56 85 GLY A C 1
ATOM 664 O O . GLY A 1 85 ? -9.233 -8.702 6.755 1.00 89.56 85 GLY A O 1
ATOM 665 N N . GLN A 1 86 ? -9.564 -10.745 7.630 1.00 88.50 86 GLN A N 1
ATOM 666 C CA . GLN A 1 86 ? -9.016 -11.490 6.491 1.00 88.50 86 GLN A CA 1
ATOM 667 C C . GLN A 1 86 ? -9.834 -11.309 5.209 1.00 88.50 86 GLN A C 1
ATOM 669 O O . GLN A 1 86 ? -9.270 -11.330 4.119 1.00 88.50 86 GLN A O 1
ATOM 674 N N . ASP A 1 87 ? -11.143 -11.077 5.327 1.00 87.12 87 ASP A N 1
ATOM 675 C CA . ASP A 1 87 ? -12.018 -10.857 4.173 1.00 87.12 87 ASP A CA 1
ATOM 676 C C . ASP A 1 87 ? -11.594 -9.615 3.368 1.00 87.12 87 ASP A C 1
ATOM 678 O O . ASP A 1 87 ? -11.456 -9.671 2.148 1.00 87.12 87 ASP A O 1
ATOM 682 N N . PHE A 1 88 ? -11.237 -8.526 4.059 1.00 84.50 88 PHE A N 1
ATOM 683 C CA . PHE A 1 88 ? -10.723 -7.309 3.425 1.00 84.50 88 PHE A CA 1
ATOM 684 C C . PHE A 1 88 ? -9.403 -7.548 2.672 1.00 84.50 88 PHE A C 1
ATOM 686 O O . PHE A 1 88 ? -9.198 -7.019 1.575 1.00 84.50 88 PHE A O 1
ATOM 693 N N . ILE A 1 89 ? -8.520 -8.384 3.225 1.00 87.31 89 ILE A N 1
ATOM 694 C CA . ILE A 1 89 ? -7.262 -8.764 2.570 1.00 87.31 89 ILE A CA 1
ATOM 695 C C . ILE A 1 89 ? -7.547 -9.552 1.294 1.00 87.31 89 ILE A C 1
ATOM 697 O O . ILE A 1 89 ? -7.010 -9.222 0.241 1.00 87.31 89 ILE A O 1
ATOM 701 N N . GLN A 1 90 ? -8.431 -10.549 1.355 1.00 86.81 90 GLN A N 1
ATOM 702 C CA . GLN A 1 90 ? -8.787 -11.368 0.193 1.00 86.81 90 GLN A CA 1
ATOM 703 C C . GLN A 1 90 ? -9.436 -10.541 -0.922 1.00 86.81 90 GLN A C 1
ATOM 705 O O . GLN A 1 90 ? -9.096 -10.715 -2.096 1.00 86.81 90 GLN A O 1
ATOM 710 N N . GLN A 1 91 ? -10.311 -9.593 -0.575 1.00 83.69 91 GLN A N 1
ATOM 711 C CA . GLN A 1 91 ? -10.898 -8.660 -1.540 1.00 83.69 91 GLN A CA 1
ATOM 712 C C . GLN A 1 91 ? -9.830 -7.786 -2.217 1.00 83.69 91 GLN A C 1
ATOM 714 O O . GLN A 1 91 ? -9.849 -7.625 -3.441 1.00 83.69 91 GLN A O 1
ATOM 719 N N . SER A 1 92 ? -8.867 -7.287 -1.434 1.00 82.12 92 SER A N 1
ATOM 720 C CA . SER A 1 92 ? -7.754 -6.458 -1.916 1.00 82.12 92 SER A CA 1
ATOM 721 C C . SER A 1 92 ? -6.779 -7.243 -2.806 1.00 82.12 92 SER A C 1
ATOM 723 O O . SER A 1 92 ? -6.311 -6.737 -3.822 1.00 82.12 92 SER A O 1
ATOM 725 N N . LEU A 1 93 ? -6.515 -8.512 -2.479 1.00 81.00 93 LEU A N 1
ATOM 726 C CA . LEU A 1 93 ? -5.682 -9.412 -3.286 1.00 81.00 93 LEU A CA 1
ATOM 727 C C . LEU A 1 93 ? -6.343 -9.795 -4.614 1.00 81.00 93 LEU A C 1
ATOM 729 O O . LEU A 1 93 ? -5.662 -9.925 -5.632 1.00 81.00 93 LEU A O 1
ATOM 733 N N . SER A 1 94 ? -7.668 -9.946 -4.611 1.00 73.94 94 SER A N 1
ATOM 734 C CA . SER A 1 94 ? -8.450 -10.386 -5.772 1.00 73.94 94 SER A CA 1
ATOM 735 C C . SER A 1 94 ? -8.644 -9.299 -6.838 1.00 73.94 94 SER A C 1
ATOM 737 O O . SER A 1 94 ? -9.329 -9.547 -7.828 1.00 73.94 94 SER A O 1
ATOM 739 N N . ASN A 1 95 ? -8.091 -8.094 -6.645 1.00 60.00 95 ASN A N 1
ATOM 740 C CA . ASN A 1 95 ? -8.335 -6.922 -7.494 1.00 60.00 95 ASN A CA 1
ATOM 741 C C . ASN A 1 95 ? -9.839 -6.638 -7.708 1.00 60.00 95 ASN A C 1
ATOM 743 O O . ASN A 1 95 ? -10.256 -6.155 -8.758 1.00 60.00 95 ASN A O 1
ATOM 747 N N . ARG A 1 96 ? -10.679 -6.970 -6.712 1.00 48.31 96 ARG A N 1
ATOM 748 C CA . ARG A 1 96 ? -12.124 -6.683 -6.727 1.00 48.31 96 ARG A CA 1
ATOM 749 C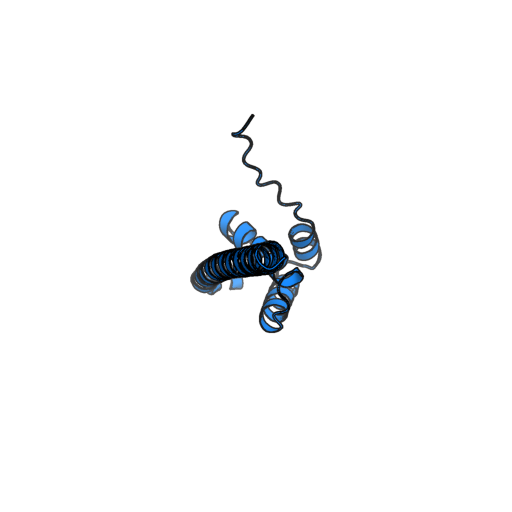 C . ARG A 1 96 ? -12.455 -5.285 -6.211 1.00 48.31 96 ARG A C 1
ATOM 751 O O . ARG A 1 96 ? -13.630 -4.974 -6.039 1.00 48.31 96 ARG A O 1
ATOM 758 N N . SER A 1 97 ? -11.458 -4.422 -6.028 1.00 44.88 97 SER A N 1
ATOM 759 C CA . SER A 1 97 ? -11.722 -2.989 -5.993 1.00 44.88 97 SER A CA 1
ATOM 760 C C . SER A 1 97 ? -11.975 -2.530 -7.426 1.00 44.88 97 SER A C 1
ATOM 762 O O . SER A 1 97 ? -11.077 -2.094 -8.142 1.00 44.88 97 SER A O 1
ATOM 764 N N . LYS A 1 98 ? -13.225 -2.688 -7.871 1.00 43.72 98 LYS A N 1
ATOM 765 C CA . LYS A 1 98 ? -13.786 -1.893 -8.962 1.00 43.72 98 LYS A CA 1
ATOM 766 C C . LYS A 1 98 ? -13.824 -0.430 -8.502 1.00 43.72 98 LYS A C 1
ATOM 768 O O . LYS A 1 98 ? -14.878 0.086 -8.170 1.00 43.72 98 LYS A O 1
ATOM 773 N N . ALA A 1 99 ? -12.671 0.221 -8.496 1.00 38.09 99 ALA A N 1
ATOM 774 C CA . ALA A 1 99 ? -12.566 1.658 -8.706 1.00 38.09 99 ALA A CA 1
ATOM 775 C C . ALA A 1 99 ? -12.043 1.888 -10.135 1.00 38.09 99 ALA A C 1
ATOM 777 O O . ALA A 1 99 ? -11.151 2.693 -10.379 1.00 38.09 99 ALA A O 1
ATOM 778 N N . VAL A 1 100 ? -12.562 1.099 -11.088 1.00 38.88 100 VAL A N 1
ATOM 779 C CA . VAL A 1 100 ? -12.506 1.456 -12.504 1.00 38.88 100 VAL A CA 1
ATOM 780 C C . VAL A 1 100 ? -13.502 2.595 -12.636 1.00 38.88 100 VAL A C 1
ATOM 782 O O . VAL A 1 100 ? -14.706 2.361 -12.672 1.00 38.88 100 VAL A O 1
ATOM 785 N N . ASP A 1 101 ? -12.989 3.817 -12.580 1.00 36.38 101 ASP A N 1
ATOM 786 C CA . ASP A 1 101 ? -13.734 5.033 -12.873 1.00 36.38 101 ASP A CA 1
ATOM 787 C C . ASP A 1 101 ? -14.424 4.847 -14.239 1.00 36.38 101 ASP A C 1
ATOM 789 O O . ASP A 1 101 ? -13.770 4.695 -15.274 1.00 36.38 101 ASP A O 1
ATOM 793 N N . GLU A 1 102 ? -15.756 4.780 -14.231 1.00 38.16 102 GLU A N 1
ATOM 794 C CA . GLU A 1 102 ? -16.637 4.567 -15.391 1.00 38.16 102 GLU A CA 1
ATOM 795 C C . GLU A 1 102 ? -16.661 5.770 -16.363 1.00 38.16 102 GLU A C 1
ATOM 797 O O . GLU A 1 102 ? -17.633 5.982 -17.083 1.00 38.16 102 GLU A O 1
ATOM 802 N N . ARG A 1 103 ? -15.599 6.583 -16.429 1.00 36.66 103 ARG A N 1
ATOM 803 C CA . ARG A 1 103 ? -15.519 7.765 -17.312 1.00 36.66 103 ARG A CA 1
ATOM 804 C C . ARG A 1 103 ? -14.750 7.536 -18.611 1.00 36.66 103 ARG A C 1
ATOM 806 O O . ARG A 1 103 ? -14.488 8.493 -19.335 1.00 36.66 103 ARG A O 1
ATOM 813 N N . VAL A 1 104 ? -14.438 6.284 -18.937 1.00 42.53 104 VAL A N 1
ATOM 814 C CA . VAL A 1 104 ? -13.996 5.881 -20.281 1.00 42.53 104 VAL A CA 1
ATOM 815 C C . VAL A 1 104 ? -14.931 4.789 -20.808 1.00 42.53 104 VAL A C 1
ATOM 817 O O . VAL A 1 104 ? -14.551 3.628 -20.943 1.00 42.53 104 VAL A O 1
ATOM 820 N N . SER A 1 105 ? -16.178 5.182 -21.071 1.00 38.16 105 SER A N 1
ATOM 821 C CA . SER A 1 105 ? -17.066 4.540 -22.045 1.00 38.16 105 SER A CA 1
ATOM 822 C C . SER A 1 105 ? -17.511 5.571 -23.068 1.00 38.16 105 SER A C 1
ATOM 824 O O . SER A 1 105 ? -17.563 6.770 -22.719 1.00 38.16 105 SER A O 1
#

Foldseek 3Di:
DPPVVVVVVVVVVVVVVVVVVVVVVLVVLLVVLVVVCVVCVVVLVPDPDDDPSNLLSLLSLLLVCVVDVDVVSVVVVVVVCVRNNPVSSVCSNVVVPPPVPPPPD

Sequence (105 aa):
MVAKNKEDLALTKAEDIVKDTHLWNAMSILENTLQYLISGIEQIAR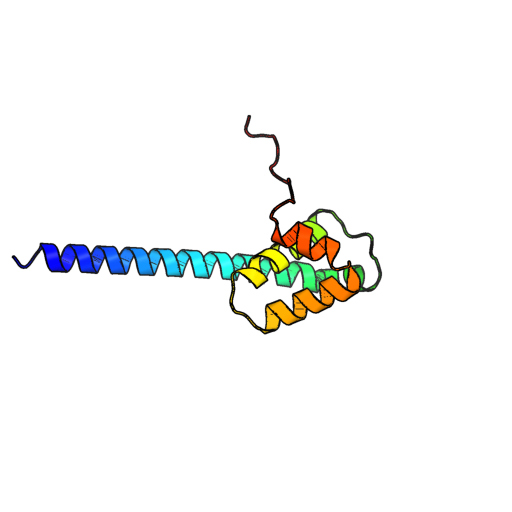SNNLSEDMRSAIATIIFASARLEIIELKQVVNTFAAKFGQDFIQQSLSNRSKAVDERVS

Organism: NCBI:txid1963864

pLDDT: mean 75.97, std 17.12, range [36.38, 93.44]

InterPro domains:
  IPR005061 Vacuolar protein sorting-associated protein Ist1 [PF03398] (2-104)
  IPR005061 Vacuolar protein sorting-associated protein Ist1 [PTHR12161] (3-98)
  IPR042277 Vacuolar protein sorting-associated protein IST1-like [G3DSA:1.20.1260.60] (1-105)

Radius of gyration: 18.7 Å; chains: 1; bounding box: 45×24×55 Å